Protein AF-A0A0A6UFP5-F1 (afdb_monomer)

Organism: Actinoplanes utahensis (NCBI:txid1869)

Mean predicted aligned error: 7.84 Å

Solvent-accessible surface area (backbone atoms only — not comparable to full-atom values): 6212 Å² total; per-residue (Å²): 136,85,83,80,78,76,82,78,80,78,74,80,77,62,88,78,63,69,84,74,87,85,47,73,68,57,75,71,41,96,63,68,95,66,59,72,47,76,49,78,44,53,46,87,81,45,89,90,56,81,45,51,75,49,76,43,64,70,67,59,89,70,50,86,77,91,86,87,90,84,81,54,60,90,96,50,49,66,78,84,50,41,83,82,50,132

Structure (mmCIF, N/CA/C/O backbone):
data_AF-A0A0A6UFP5-F1
#
_entry.id   AF-A0A0A6UFP5-F1
#
loop_
_atom_site.group_PDB
_atom_site.id
_atom_site.type_symbol
_atom_site.label_atom_id
_atom_site.label_alt_id
_atom_site.label_comp_id
_atom_site.label_asym_id
_atom_site.label_entity_id
_atom_site.label_seq_id
_atom_site.pdbx_PDB_ins_code
_atom_site.Cartn_x
_atom_site.Cartn_y
_atom_site.Cartn_z
_atom_site.occupancy
_atom_site.B_iso_or_equiv
_atom_site.auth_seq_id
_atom_site.auth_comp_id
_atom_site.auth_asym_id
_atom_site.auth_atom_id
_atom_site.pdbx_PDB_model_num
ATOM 1 N N . ALA A 1 1 ? -47.816 5.293 31.245 1.00 45.47 1 ALA A N 1
ATOM 2 C CA . ALA A 1 1 ? -47.681 4.237 30.222 1.00 45.47 1 ALA A CA 1
ATOM 3 C C . ALA A 1 1 ? -46.214 4.162 29.816 1.00 45.47 1 ALA A C 1
ATOM 5 O O . ALA A 1 1 ? -45.648 5.205 29.520 1.00 45.47 1 ALA A O 1
ATOM 6 N N . ALA A 1 2 ? -45.583 2.988 29.896 1.00 49.50 2 ALA A N 1
ATOM 7 C CA . ALA A 1 2 ? -44.179 2.806 29.526 1.00 49.50 2 ALA A CA 1
ATOM 8 C C . ALA A 1 2 ? -44.085 2.427 28.041 1.00 49.50 2 ALA A C 1
ATOM 10 O O . ALA A 1 2 ? -44.771 1.508 27.599 1.00 49.50 2 ALA A O 1
ATOM 11 N N . VAL A 1 3 ? -43.270 3.154 27.275 1.00 53.91 3 VAL A N 1
ATOM 12 C CA . VAL A 1 3 ? -43.007 2.869 25.859 1.00 53.91 3 VAL A CA 1
ATOM 13 C C . VAL A 1 3 ? -41.878 1.843 25.793 1.00 53.91 3 VAL A C 1
ATOM 15 O O . VAL A 1 3 ? -40.764 2.124 26.228 1.00 53.91 3 VAL A O 1
ATOM 18 N N . ALA A 1 4 ? -42.166 0.646 25.286 1.00 58.72 4 ALA A N 1
ATOM 19 C CA . ALA A 1 4 ? -41.148 -0.364 25.022 1.00 58.72 4 ALA A CA 1
ATOM 20 C C . ALA A 1 4 ? -40.408 -0.012 23.722 1.00 58.72 4 ALA A C 1
ATOM 22 O O . ALA A 1 4 ? -41.026 0.099 22.664 1.00 58.72 4 ALA A O 1
ATOM 23 N N . LEU A 1 5 ? -39.089 0.175 23.803 1.00 57.34 5 LEU A N 1
ATOM 24 C CA . LEU A 1 5 ? -38.226 0.302 22.629 1.00 57.34 5 LEU A CA 1
ATOM 25 C C . LEU A 1 5 ? -38.101 -1.075 21.967 1.00 57.34 5 LEU A C 1
ATOM 27 O O . LEU A 1 5 ? -37.674 -2.037 22.606 1.00 57.34 5 LEU A O 1
ATOM 31 N N . ALA A 1 6 ? -38.496 -1.176 20.698 1.00 59.91 6 ALA A N 1
ATOM 32 C CA . ALA A 1 6 ? -38.296 -2.386 19.911 1.00 59.91 6 ALA A CA 1
ATOM 33 C C . ALA A 1 6 ? -36.787 -2.657 19.739 1.00 59.91 6 ALA A C 1
ATOM 35 O O . ALA A 1 6 ? -36.024 -1.707 19.533 1.00 59.91 6 ALA A O 1
ATOM 36 N N . PRO A 1 7 ? -36.335 -3.922 19.810 1.00 57.47 7 PRO A N 1
ATOM 37 C CA . PRO A 1 7 ? -34.939 -4.254 19.570 1.00 57.47 7 PRO A CA 1
ATOM 38 C C . PRO A 1 7 ? -34.574 -3.888 18.128 1.00 57.47 7 PRO A C 1
ATOM 40 O O . PRO A 1 7 ? -35.222 -4.328 17.178 1.00 57.47 7 PRO A O 1
ATOM 43 N N . VAL A 1 8 ? -33.535 -3.068 17.966 1.00 58.72 8 VAL A N 1
ATOM 44 C CA . VAL A 1 8 ? -32.930 -2.812 16.656 1.00 58.72 8 VAL A CA 1
ATOM 45 C C . VAL A 1 8 ? -32.345 -4.138 16.180 1.00 58.72 8 VAL A C 1
ATOM 47 O O . VAL A 1 8 ? -31.509 -4.726 16.866 1.00 58.72 8 VAL A O 1
ATOM 50 N N . ALA A 1 9 ? -32.816 -4.640 15.039 1.00 53.34 9 ALA A N 1
ATOM 51 C CA . ALA A 1 9 ? -32.245 -5.828 14.422 1.00 53.34 9 ALA A CA 1
ATOM 52 C C . ALA A 1 9 ? -30.744 -5.590 14.199 1.00 53.34 9 ALA A C 1
ATOM 54 O O . ALA A 1 9 ? -30.362 -4.614 13.551 1.00 53.34 9 ALA A O 1
ATOM 55 N N . ALA A 1 10 ? -29.899 -6.455 14.761 1.00 58.47 10 ALA A N 1
ATOM 56 C CA . ALA A 1 10 ? -28.468 -6.408 14.513 1.00 58.47 10 ALA A CA 1
ATOM 57 C C . ALA A 1 10 ? -28.243 -6.594 13.008 1.00 58.47 10 ALA A C 1
ATOM 59 O O . ALA A 1 10 ? -28.573 -7.643 12.453 1.00 58.47 10 ALA A O 1
ATOM 60 N N . VAL A 1 11 ? -27.719 -5.562 12.344 1.00 58.22 11 VAL A N 1
ATOM 61 C CA . VAL A 1 11 ? -27.198 -5.696 10.983 1.00 58.22 11 VAL A CA 1
ATOM 62 C C . VAL A 1 11 ? -26.156 -6.806 11.043 1.00 58.22 11 VAL A C 1
ATOM 64 O O . VAL A 1 11 ? -25.263 -6.764 11.890 1.00 58.22 11 VAL A O 1
ATOM 67 N N . ALA A 1 12 ? -26.305 -7.833 10.207 1.00 55.41 12 ALA A N 1
ATOM 68 C CA . ALA A 1 12 ? -25.290 -8.868 10.100 1.00 55.41 12 ALA A CA 1
ATOM 69 C C . ALA A 1 12 ? -23.963 -8.179 9.761 1.00 55.41 12 ALA A C 1
ATOM 71 O O . ALA A 1 12 ? -23.867 -7.515 8.729 1.00 55.41 12 ALA A O 1
ATOM 72 N N . ALA A 1 13 ? -22.977 -8.288 10.653 1.00 72.94 13 ALA A N 1
ATOM 73 C CA . ALA A 1 13 ? -21.671 -7.681 10.446 1.00 72.94 13 ALA A CA 1
ATOM 74 C C . ALA A 1 13 ? -21.091 -8.205 9.128 1.00 72.94 13 ALA A C 1
ATOM 76 O O . ALA A 1 13 ? -21.025 -9.421 8.915 1.00 72.94 13 ALA A O 1
ATOM 77 N N . ASN A 1 14 ? -20.708 -7.304 8.224 1.00 86.44 14 ASN A N 1
ATOM 78 C CA . ASN A 1 14 ? -20.064 -7.710 6.986 1.00 86.44 14 ASN A CA 1
ATOM 79 C C . ASN A 1 14 ? -18.708 -8.345 7.348 1.00 86.44 14 ASN A C 1
ATOM 81 O O . ASN A 1 14 ? -17.871 -7.684 7.965 1.00 86.44 14 ASN A O 1
ATOM 85 N N . PRO A 1 15 ? -18.446 -9.607 6.958 1.00 90.19 15 PRO A N 1
ATOM 86 C CA . PRO A 1 15 ? -17.231 -10.324 7.354 1.00 90.19 15 PRO A CA 1
ATOM 87 C C . PRO A 1 15 ? -15.937 -9.692 6.814 1.00 90.19 15 PRO A C 1
ATOM 89 O O . PRO A 1 15 ? -14.838 -10.084 7.220 1.00 90.19 15 PRO A O 1
ATOM 92 N N . TYR A 1 16 ? -16.041 -8.720 5.905 1.00 93.31 16 TYR A N 1
ATOM 93 C CA . TYR A 1 16 ? -14.920 -7.984 5.321 1.00 93.31 16 TYR A CA 1
ATOM 94 C C . TYR A 1 16 ? -14.751 -6.567 5.883 1.00 93.31 16 TYR A C 1
ATOM 96 O O . TYR A 1 16 ? -13.837 -5.863 5.457 1.00 93.31 16 TYR A O 1
ATOM 104 N N . GLU A 1 17 ? -15.580 -6.139 6.839 1.00 93.19 17 GLU A N 1
ATOM 105 C CA . GLU A 1 17 ? -15.361 -4.879 7.554 1.00 93.19 17 GLU A CA 1
ATOM 106 C C . GLU A 1 17 ? -14.071 -4.939 8.375 1.00 93.19 17 GLU A C 1
ATOM 108 O O . GLU A 1 17 ? -13.782 -5.922 9.062 1.00 93.19 17 GLU A O 1
ATOM 113 N N . ARG A 1 18 ? -13.265 -3.881 8.284 1.00 94.25 18 ARG A N 1
ATOM 114 C CA . ARG A 1 18 ? -11.991 -3.759 8.995 1.00 94.25 18 ARG A CA 1
ATOM 115 C C . ARG A 1 18 ? -11.903 -2.374 9.618 1.00 94.25 18 ARG A C 1
ATOM 117 O O . ARG A 1 18 ? -12.087 -1.376 8.929 1.00 94.25 18 ARG A O 1
ATOM 124 N N . GLY A 1 19 ? -11.530 -2.330 10.893 1.00 92.94 19 GLY A N 1
ATOM 125 C CA . GLY A 1 19 ? -11.286 -1.087 11.617 1.00 92.94 19 GLY A CA 1
ATOM 126 C C . GLY A 1 19 ? -12.562 -0.384 12.103 1.00 92.94 19 GLY A C 1
ATOM 127 O O . GLY A 1 19 ? -13.657 -0.935 11.999 1.00 92.94 19 GLY A O 1
ATOM 128 N N . PRO A 1 20 ? -12.417 0.811 12.699 1.00 94.00 20 PRO A N 1
ATOM 129 C CA . PRO A 1 20 ? -13.538 1.590 13.226 1.00 94.00 20 PRO A CA 1
ATOM 130 C C . PRO A 1 20 ? -14.460 2.142 12.130 1.00 94.00 20 PRO A C 1
ATOM 132 O O . PRO A 1 20 ? -14.083 2.216 10.961 1.00 94.00 20 PRO A O 1
ATOM 135 N N . ALA A 1 21 ? -15.644 2.617 12.529 1.00 95.81 21 ALA A N 1
ATOM 136 C CA . ALA A 1 21 ? -16.535 3.349 11.632 1.00 95.81 21 ALA A CA 1
ATOM 137 C C . ALA A 1 21 ? -15.825 4.593 11.048 1.00 95.81 21 ALA A C 1
ATOM 139 O O . ALA A 1 21 ? -15.194 5.343 11.803 1.00 95.81 21 ALA A O 1
ATOM 140 N N . PRO A 1 22 ? -15.911 4.830 9.726 1.00 96.44 22 PRO A N 1
ATOM 141 C CA . PRO A 1 22 ? -15.185 5.915 9.082 1.00 96.44 22 PRO A CA 1
ATOM 142 C C . PRO A 1 22 ? -15.761 7.290 9.437 1.00 96.44 22 PRO A C 1
ATOM 144 O O . PRO A 1 22 ? -16.962 7.467 9.632 1.00 96.44 22 PRO A O 1
ATOM 147 N N . THR A 1 23 ? -14.882 8.288 9.446 1.00 97.44 23 THR A N 1
ATOM 148 C CA . THR A 1 23 ? -15.196 9.721 9.511 1.00 97.44 23 THR A CA 1
ATOM 149 C C . THR A 1 23 ? -14.407 10.453 8.425 1.00 97.44 23 THR A C 1
ATOM 151 O O . THR A 1 23 ? -13.412 9.924 7.930 1.00 97.44 23 THR A O 1
ATOM 154 N N . ASN A 1 24 ? -14.782 11.688 8.081 1.00 98.38 24 ASN A N 1
ATOM 155 C CA . ASN A 1 24 ? -13.993 12.508 7.150 1.00 98.38 24 ASN A CA 1
ATOM 156 C C . ASN A 1 24 ? -12.532 12.636 7.608 1.00 98.38 24 ASN A C 1
ATOM 158 O O . ASN A 1 24 ? -11.609 12.385 6.841 1.00 98.38 24 ASN A O 1
ATOM 162 N N . ALA A 1 25 ? -12.320 12.905 8.899 1.00 97.75 25 ALA A N 1
ATOM 163 C CA . ALA A 1 25 ? -10.980 13.008 9.465 1.00 97.75 25 ALA A CA 1
ATOM 164 C C . ALA A 1 25 ? -10.186 11.694 9.352 1.00 97.75 25 ALA A C 1
ATOM 166 O O . ALA A 1 25 ? -8.984 11.736 9.109 1.00 97.75 25 ALA A O 1
ATOM 167 N N . SER A 1 26 ? -10.828 10.526 9.499 1.00 95.56 26 SER A N 1
ATOM 168 C CA . SER A 1 26 ? -10.112 9.245 9.411 1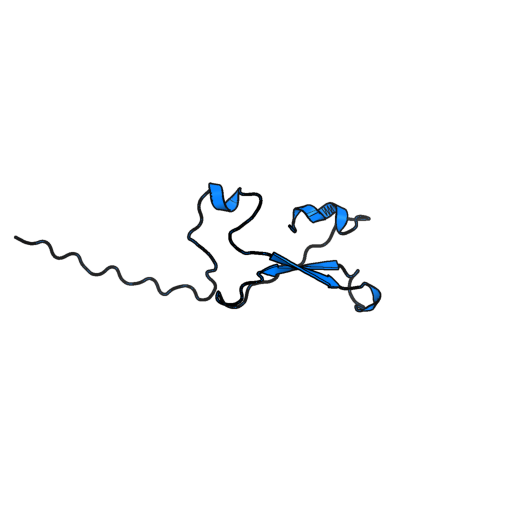.00 95.56 26 SER A CA 1
ATOM 169 C C . SER 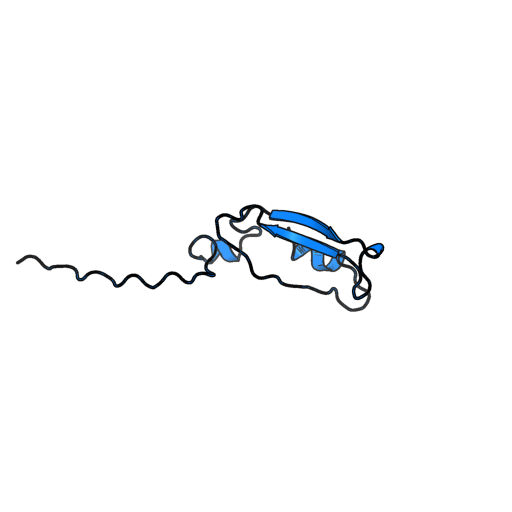A 1 26 ? -9.691 8.887 7.987 1.00 95.56 26 SER A C 1
ATOM 171 O O . SER A 1 26 ? -8.696 8.188 7.827 1.00 95.56 26 SER A O 1
ATOM 173 N N . ILE A 1 27 ? -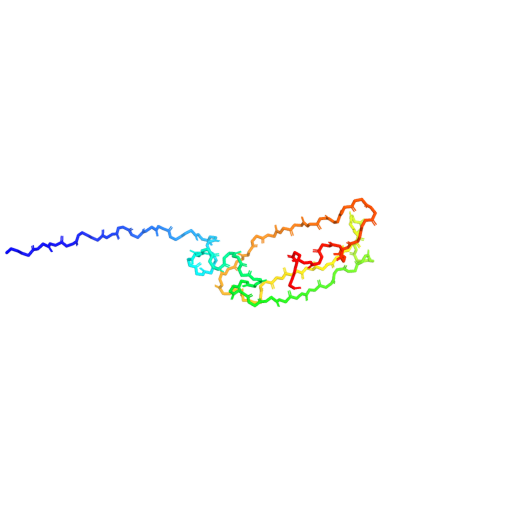10.442 9.319 6.966 1.00 95.81 27 ILE A N 1
ATOM 174 C CA . ILE A 1 27 ? -10.112 9.039 5.557 1.00 95.81 27 ILE A CA 1
ATOM 175 C C . ILE A 1 27 ? -9.139 10.065 4.959 1.00 95.81 27 ILE A C 1
ATOM 177 O O . ILE A 1 27 ? -8.424 9.739 4.018 1.00 95.81 27 ILE A O 1
ATOM 181 N N . GLU A 1 28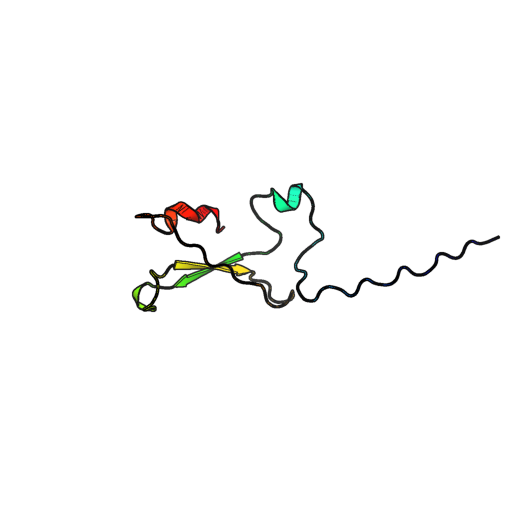 ? -9.098 11.285 5.502 1.00 96.31 28 GLU A N 1
ATOM 182 C CA . GLU A 1 28 ? -8.163 12.346 5.093 1.00 96.31 28 GLU A CA 1
ATOM 183 C C . GLU A 1 28 ? -6.825 12.285 5.852 1.00 96.31 28 GLU A C 1
ATOM 185 O O . GLU A 1 28 ? -5.853 12.936 5.464 1.00 96.31 28 GLU A O 1
ATOM 190 N N . ALA A 1 29 ? -6.753 11.511 6.939 1.00 94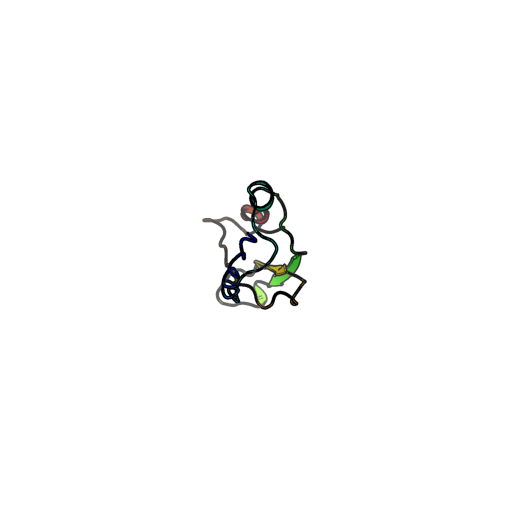.81 29 ALA A N 1
ATOM 191 C CA . ALA A 1 29 ? -5.528 11.327 7.703 1.00 94.81 29 ALA A CA 1
ATOM 192 C C . ALA A 1 29 ? -4.422 10.684 6.851 1.00 94.81 29 ALA A C 1
ATOM 194 O O . ALA A 1 29 ? -4.648 9.717 6.128 1.00 94.81 29 ALA A O 1
ATOM 195 N N . ALA A 1 30 ? -3.182 11.152 7.025 1.00 92.56 30 ALA A N 1
ATOM 196 C CA . ALA A 1 30 ? -2.015 10.585 6.342 1.00 92.56 30 ALA A CA 1
ATOM 197 C C . ALA A 1 30 ? -1.751 9.105 6.698 1.00 92.56 30 ALA A C 1
ATOM 199 O O . ALA A 1 30 ? -1.050 8.411 5.967 1.00 92.56 30 ALA A O 1
ATOM 200 N N . ARG A 1 31 ? -2.277 8.619 7.834 1.00 92.81 31 ARG A N 1
ATOM 201 C CA . ARG A 1 31 ? -2.190 7.219 8.275 1.00 92.81 31 ARG A CA 1
ATOM 202 C C . ARG A 1 31 ? -3.521 6.748 8.851 1.00 92.81 31 ARG A C 1
ATOM 204 O O . ARG A 1 31 ? -4.162 7.478 9.603 1.00 92.81 31 ARG A O 1
ATOM 211 N N . GLY A 1 32 ? -3.888 5.509 8.527 1.00 94.19 32 GLY A N 1
ATOM 212 C CA . GLY A 1 32 ? -5.066 4.832 9.070 1.00 94.19 32 GLY A CA 1
ATOM 213 C C . GLY A 1 32 ? -4.834 4.195 10.447 1.00 94.19 32 GLY A C 1
ATOM 214 O O . GLY A 1 32 ? -3.797 4.380 11.079 1.00 94.19 32 GLY A O 1
ATOM 215 N N . SER A 1 33 ? -5.810 3.405 10.904 1.00 94.75 33 SER A N 1
ATOM 216 C CA . SER A 1 33 ? -5.823 2.772 12.235 1.00 94.75 33 SER A CA 1
ATOM 217 C C . SER A 1 33 ? -4.933 1.533 12.379 1.00 94.75 33 SER A C 1
ATOM 219 O O . SER A 1 33 ? -4.669 1.102 13.499 1.00 94.75 33 SER A O 1
ATOM 221 N N . PHE A 1 34 ? -4.492 0.936 11.273 1.00 95.12 34 PHE A N 1
ATOM 222 C CA . PHE A 1 34 ? -3.675 -0.275 11.292 1.00 95.12 34 PHE A CA 1
ATOM 223 C C . PHE A 1 34 ? -2.185 0.064 11.280 1.00 95.12 34 PHE A C 1
ATOM 225 O O . PHE A 1 34 ? -1.724 0.854 10.456 1.00 95.12 34 PHE A O 1
ATOM 232 N N . ALA A 1 35 ? -1.415 -0.585 12.155 1.00 95.12 35 ALA A N 1
ATOM 233 C CA . ALA A 1 35 ? 0.038 -0.586 12.052 1.00 95.12 35 ALA A CA 1
ATOM 234 C C . ALA A 1 35 ? 0.471 -1.376 10.804 1.00 95.12 35 ALA A C 1
ATOM 236 O O . ALA A 1 35 ? -0.049 -2.461 10.540 1.00 95.12 35 ALA A O 1
ATOM 237 N N . ILE A 1 36 ? 1.410 -0.819 10.037 1.00 95.88 36 ILE A N 1
ATOM 238 C CA . ILE A 1 36 ? 1.859 -1.360 8.749 1.00 95.88 36 ILE A CA 1
ATOM 239 C C . ILE A 1 36 ? 3.294 -1.876 8.865 1.00 95.88 36 ILE A C 1
ATOM 241 O O . ILE A 1 36 ? 4.165 -1.188 9.398 1.00 95.88 36 ILE A O 1
ATOM 245 N N . ALA A 1 37 ? 3.543 -3.058 8.309 1.00 96.06 37 ALA A N 1
ATOM 246 C CA . ALA A 1 37 ? 4.877 -3.562 8.003 1.00 96.06 37 ALA A CA 1
ATOM 247 C C . ALA A 1 37 ? 5.105 -3.581 6.486 1.00 96.06 37 ALA A C 1
ATOM 249 O O . ALA A 1 37 ? 4.170 -3.447 5.693 1.00 96.06 37 ALA A O 1
ATOM 250 N N . SER A 1 38 ? 6.366 -3.739 6.080 1.00 96.12 38 SER A N 1
ATOM 251 C CA . SER A 1 38 ? 6.733 -3.847 4.670 1.00 96.12 38 SER A CA 1
ATOM 252 C C . SER A 1 38 ? 7.662 -5.023 4.407 1.00 96.12 38 SER A C 1
ATOM 254 O O . SER A 1 38 ? 8.392 -5.468 5.293 1.00 96.12 38 SER A O 1
ATOM 256 N N . THR A 1 39 ? 7.621 -5.538 3.182 1.00 97.06 39 THR A N 1
ATOM 257 C CA . THR A 1 39 ? 8.608 -6.494 2.677 1.00 97.06 39 THR A CA 1
ATOM 258 C C . THR A 1 39 ? 8.946 -6.190 1.223 1.00 97.06 39 THR A C 1
ATOM 260 O O . THR A 1 39 ? 8.088 -5.753 0.452 1.00 97.06 39 THR A O 1
ATOM 263 N N . THR A 1 40 ? 10.200 -6.419 0.846 1.00 96.31 40 THR A N 1
ATOM 264 C CA . THR A 1 40 ? 10.694 -6.173 -0.510 1.00 96.31 40 THR A CA 1
ATOM 265 C C . THR A 1 40 ? 10.659 -7.458 -1.322 1.00 96.31 40 THR A C 1
ATOM 267 O O . THR A 1 40 ? 11.233 -8.474 -0.932 1.00 96.31 40 THR A O 1
ATOM 270 N N . VAL A 1 41 ? 10.051 -7.390 -2.501 1.00 97.19 41 VAL A N 1
ATOM 271 C CA . VAL A 1 41 ? 10.117 -8.428 -3.528 1.00 97.19 41 VAL A CA 1
ATOM 272 C C . VAL A 1 41 ? 11.207 -8.050 -4.523 1.00 97.19 41 VAL A C 1
ATOM 274 O O . VAL A 1 41 ? 11.077 -7.081 -5.274 1.00 97.19 41 VAL A O 1
ATOM 277 N N . SER A 1 42 ? 12.294 -8.818 -4.533 1.00 96.50 42 SER A N 1
ATOM 278 C CA . SER A 1 42 ? 13.413 -8.574 -5.443 1.00 96.50 42 SER A CA 1
ATOM 279 C C . SER A 1 42 ? 13.010 -8.813 -6.899 1.00 96.50 42 SER A C 1
ATOM 281 O O . SER A 1 42 ? 12.332 -9.788 -7.218 1.00 96.50 42 SER A O 1
ATOM 283 N N . ARG A 1 43 ? 13.521 -7.992 -7.825 1.00 95.00 43 ARG A N 1
ATOM 284 C CA . ARG A 1 43 ? 13.386 -8.232 -9.274 1.00 95.00 43 ARG A CA 1
ATOM 285 C C . ARG A 1 43 ? 13.884 -9.621 -9.684 1.00 95.00 43 ARG A C 1
ATOM 287 O O . ARG A 1 43 ? 13.358 -10.188 -10.639 1.00 95.00 43 ARG A O 1
ATOM 294 N N . SER A 1 44 ? 14.894 -10.149 -8.990 1.00 97.12 44 SER A N 1
ATOM 295 C CA . SER A 1 44 ? 15.479 -11.463 -9.272 1.00 97.12 44 SER A CA 1
ATOM 296 C C . SER A 1 44 ? 14.606 -12.636 -8.825 1.00 97.12 44 SER A C 1
ATOM 298 O O . SER A 1 44 ? 14.802 -13.740 -9.322 1.00 97.12 44 SER A O 1
ATOM 300 N N . SER A 1 45 ? 13.646 -12.424 -7.917 1.00 96.69 45 SER A N 1
ATOM 301 C CA . SER A 1 45 ? 12.759 -13.484 -7.422 1.00 96.69 45 SER A CA 1
ATOM 302 C C . SER A 1 45 ? 11.466 -13.624 -8.228 1.00 96.69 45 SER A C 1
ATOM 304 O O . SER A 1 45 ? 10.628 -14.453 -7.888 1.00 96.69 45 SER A O 1
ATOM 306 N N . VAL A 1 46 ? 11.268 -12.806 -9.268 1.00 96.56 46 VAL A N 1
ATOM 307 C CA . VAL A 1 46 ? 10.029 -12.763 -10.056 1.00 96.56 46 VAL A CA 1
ATOM 308 C C . VAL A 1 46 ? 10.319 -12.670 -11.552 1.00 96.56 46 VAL A C 1
ATOM 310 O O . VAL A 1 46 ? 11.300 -12.064 -11.980 1.00 96.56 46 VAL A O 1
ATOM 313 N N . SER A 1 47 ? 9.456 -13.270 -12.369 1.00 95.31 47 SER A N 1
ATOM 314 C CA . SER A 1 47 ? 9.620 -13.317 -13.829 1.00 95.31 47 SER A CA 1
ATOM 315 C C . SER A 1 47 ? 8.695 -12.358 -14.577 1.00 95.31 47 SER A C 1
ATOM 317 O O . SER A 1 47 ? 9.059 -11.879 -15.648 1.00 95.31 47 SER A O 1
ATOM 319 N N . THR A 1 48 ? 7.524 -12.050 -14.017 1.00 94.75 48 THR A N 1
ATOM 320 C CA . THR A 1 48 ? 6.426 -11.376 -14.729 1.00 94.75 48 THR A CA 1
ATOM 321 C C . THR A 1 48 ? 6.263 -9.893 -14.397 1.00 94.75 48 THR A C 1
ATOM 323 O O . THR A 1 48 ? 5.506 -9.207 -15.076 1.00 94.75 48 THR A O 1
ATOM 326 N N . PHE A 1 49 ? 6.972 -9.374 -13.389 1.00 95.12 49 PHE A N 1
ATOM 327 C CA . PHE A 1 49 ? 6.954 -7.953 -13.025 1.00 95.12 49 PHE A CA 1
ATOM 328 C C . PHE A 1 49 ? 8.311 -7.474 -12.492 1.00 95.12 49 PHE A C 1
ATOM 330 O O . PHE A 1 49 ? 9.250 -8.251 -12.325 1.00 95.12 49 PHE A O 1
ATOM 337 N N . GLY A 1 50 ? 8.427 -6.167 -12.249 1.00 95.31 50 GLY A N 1
ATOM 338 C CA . GLY A 1 50 ? 9.681 -5.489 -11.908 1.00 95.31 50 GLY A CA 1
ATOM 339 C C . GLY A 1 50 ? 10.222 -5.712 -10.487 1.00 95.31 50 GLY A C 1
ATOM 340 O O . GLY A 1 50 ? 11.227 -5.098 -10.141 1.00 95.31 50 GLY A O 1
ATOM 341 N N . GLY A 1 51 ? 9.589 -6.556 -9.667 1.00 96.50 51 GLY A N 1
ATOM 342 C CA . GLY A 1 51 ? 9.738 -6.507 -8.207 1.00 96.50 51 GLY A CA 1
ATOM 343 C C . GLY A 1 51 ? 8.931 -5.353 -7.596 1.00 96.50 51 GLY A C 1
ATOM 344 O O . GLY A 1 51 ? 8.129 -4.723 -8.289 1.00 96.50 51 GLY A O 1
ATOM 345 N N . GLY A 1 52 ? 9.115 -5.084 -6.304 1.00 95.56 52 GLY A N 1
ATOM 346 C CA . GLY A 1 52 ? 8.441 -3.975 -5.618 1.00 95.56 52 GLY A CA 1
ATOM 347 C C . GLY A 1 52 ? 8.422 -4.113 -4.099 1.00 95.56 52 GLY A C 1
ATOM 348 O O . GLY A 1 52 ? 9.055 -5.009 -3.541 1.00 95.56 52 GLY A O 1
ATOM 349 N N . THR A 1 53 ? 7.673 -3.238 -3.436 1.00 96.88 53 THR A N 1
ATOM 350 C CA . THR A 1 53 ? 7.451 -3.274 -1.985 1.00 96.88 53 THR A CA 1
ATOM 351 C C . THR A 1 53 ? 6.000 -3.635 -1.677 1.00 96.88 53 THR A C 1
ATOM 353 O O . THR A 1 53 ? 5.077 -3.048 -2.237 1.00 96.88 53 THR A O 1
ATOM 356 N N . ILE A 1 54 ? 5.794 -4.593 -0.775 1.00 96.56 54 ILE A N 1
ATOM 357 C CA . ILE A 1 54 ? 4.475 -4.956 -0.248 1.00 96.56 54 ILE A CA 1
ATOM 358 C C . ILE A 1 54 ? 4.316 -4.290 1.114 1.00 96.56 54 ILE A C 1
ATOM 360 O O . ILE A 1 54 ? 5.158 -4.491 1.988 1.00 96.56 54 ILE A O 1
ATOM 364 N N . TYR A 1 55 ? 3.220 -3.561 1.304 1.00 96.81 55 TYR A N 1
ATOM 365 C CA . TYR A 1 55 ? 2.809 -2.992 2.585 1.00 96.81 55 TYR A CA 1
ATOM 366 C C . TYR A 1 55 ? 1.573 -3.727 3.095 1.00 96.81 55 TYR A C 1
ATOM 368 O O . TYR A 1 55 ? 0.637 -3.955 2.329 1.00 96.81 55 TYR A O 1
ATOM 376 N N . TYR A 1 56 ? 1.575 -4.127 4.365 1.00 96.69 56 TYR A N 1
ATOM 377 C CA . TYR A 1 56 ? 0.506 -4.951 4.929 1.00 96.69 56 TYR A CA 1
ATOM 378 C C . TYR A 1 56 ? 0.263 -4.643 6.415 1.00 96.69 56 TYR A C 1
ATOM 380 O O . TYR A 1 56 ? 1.216 -4.321 7.131 1.00 96.69 56 TYR A O 1
ATOM 388 N N . PRO A 1 57 ? -0.991 -4.747 6.901 1.00 96.31 57 PRO A N 1
ATOM 389 C CA . PRO A 1 57 ? -1.292 -4.658 8.326 1.00 96.31 57 PRO A CA 1
ATOM 390 C C . PRO A 1 57 ? -0.556 -5.735 9.125 1.00 96.31 57 PRO A C 1
ATOM 392 O O . PRO A 1 57 ? -0.543 -6.902 8.736 1.00 96.31 57 PRO A O 1
ATOM 395 N N . THR A 1 58 ? 0.031 -5.360 10.260 1.00 96.00 58 THR A N 1
ATOM 396 C CA . THR A 1 58 ? 0.660 -6.328 11.177 1.00 96.00 58 THR A CA 1
ATOM 397 C C . THR A 1 58 ? -0.364 -7.085 12.015 1.00 96.00 58 THR A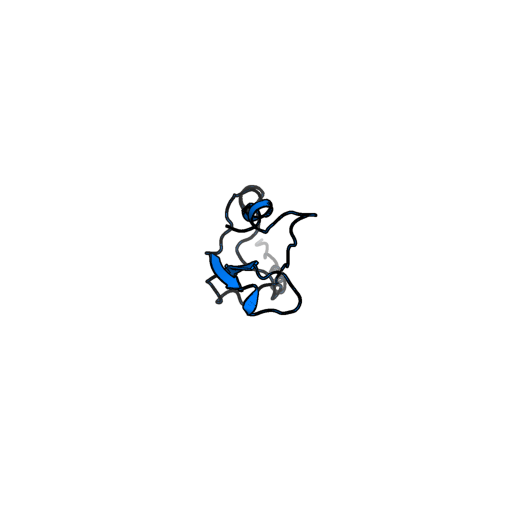 C 1
ATOM 399 O O . THR A 1 58 ? -0.088 -8.185 12.487 1.00 96.00 58 THR A O 1
ATOM 402 N N . ASP A 1 59 ? -1.534 -6.484 12.229 1.00 91.62 59 ASP A N 1
ATOM 403 C CA . ASP A 1 59 ? -2.626 -7.096 12.972 1.00 91.62 59 ASP A CA 1
ATOM 404 C C . ASP A 1 59 ? -3.459 -8.003 12.057 1.00 91.62 59 ASP A C 1
ATOM 406 O O . ASP A 1 59 ? -4.051 -7.554 11.077 1.00 91.62 59 ASP A O 1
ATOM 410 N N . THR A 1 60 ? -3.507 -9.288 12.403 1.00 92.44 60 THR A N 1
ATOM 411 C CA . THR A 1 60 ? -4.283 -10.320 11.699 1.00 92.44 60 THR A CA 1
ATOM 412 C C . THR A 1 60 ? -5.561 -10.707 12.444 1.00 92.44 60 THR A C 1
ATOM 414 O O . THR A 1 60 ? -6.360 -11.487 11.923 1.00 92.44 60 THR A O 1
ATOM 417 N N . SER A 1 61 ? -5.802 -10.145 13.636 1.00 92.00 61 SER A N 1
ATOM 418 C CA . SER A 1 61 ? -6.995 -10.431 14.446 1.00 92.00 61 SER A CA 1
ATOM 419 C C . SER A 1 61 ? -8.288 -9.929 13.797 1.00 92.00 61 SER A C 1
ATOM 421 O O . SER A 1 61 ? -9.352 -10.504 14.010 1.00 92.00 61 SER A O 1
ATOM 423 N N . ALA A 1 62 ? -8.186 -8.917 12.932 1.00 88.12 62 ALA A N 1
ATOM 424 C CA . ALA A 1 62 ? -9.292 -8.410 12.127 1.00 88.12 62 ALA A CA 1
ATOM 425 C C . ALA A 1 62 ? -9.648 -9.318 10.928 1.00 88.12 62 ALA A C 1
ATOM 427 O O . ALA A 1 62 ? -10.585 -9.010 10.197 1.00 88.12 62 ALA A O 1
ATOM 428 N N . GLY A 1 63 ? -8.927 -10.424 10.708 1.00 92.06 63 GLY A N 1
ATOM 429 C CA . GLY A 1 63 ? -9.091 -11.320 9.561 1.00 92.06 63 GLY A CA 1
ATOM 430 C C . GLY A 1 63 ? -8.195 -10.951 8.374 1.00 92.06 63 GLY A C 1
ATOM 431 O O . GLY A 1 63 ? -7.261 -10.161 8.487 1.00 92.06 63 GLY A O 1
ATOM 432 N N . THR A 1 64 ? -8.461 -11.539 7.204 1.00 95.56 64 THR A N 1
ATOM 433 C CA . THR A 1 64 ? -7.691 -11.262 5.978 1.00 95.56 64 THR A CA 1
ATOM 434 C C . THR A 1 64 ? -8.090 -9.930 5.346 1.00 95.56 64 THR A C 1
ATOM 436 O O . THR A 1 64 ? -9.228 -9.482 5.497 1.00 95.56 64 THR A O 1
ATOM 439 N N . PHE A 1 65 ? -7.181 -9.323 4.585 1.00 96.62 65 PHE A N 1
ATOM 440 C CA . PHE A 1 65 ? -7.401 -8.059 3.878 1.00 96.62 65 PHE A CA 1
ATOM 441 C C . PHE A 1 65 ? -7.390 -8.273 2.361 1.00 96.62 65 PHE A C 1
ATOM 443 O O . PHE A 1 65 ? -6.735 -9.189 1.862 1.00 96.62 65 PHE A O 1
ATOM 450 N N . GLY A 1 66 ? -8.105 -7.419 1.626 1.00 96.44 66 GLY A N 1
ATOM 451 C CA . GLY A 1 66 ? -7.952 -7.327 0.174 1.00 96.44 66 GLY A CA 1
ATOM 452 C C . GLY A 1 66 ? -6.581 -6.755 -0.200 1.00 96.44 66 GLY A C 1
ATOM 453 O O . GLY A 1 66 ? -5.996 -5.992 0.566 1.00 96.44 66 GLY A O 1
ATOM 454 N N . ALA A 1 67 ? -6.077 -7.113 -1.380 1.00 96.62 67 ALA A N 1
ATOM 455 C CA . ALA A 1 67 ? -4.801 -6.624 -1.898 1.00 96.62 67 ALA A CA 1
ATOM 456 C C . ALA A 1 67 ? -5.011 -5.741 -3.134 1.00 96.62 67 ALA A C 1
ATOM 458 O O . ALA A 1 67 ? -5.896 -6.000 -3.950 1.00 96.62 67 ALA A O 1
ATOM 459 N N . VAL A 1 68 ? -4.164 -4.721 -3.286 1.00 96.50 68 VAL A N 1
ATOM 460 C CA . VAL A 1 68 ? -4.147 -3.813 -4.440 1.00 96.50 68 VAL A CA 1
ATOM 461 C C . VAL A 1 68 ? -2.731 -3.780 -5.010 1.00 96.50 68 VAL A C 1
ATOM 463 O O . VAL A 1 68 ? -1.770 -3.608 -4.265 1.00 96.50 68 VAL A O 1
ATOM 466 N N . ALA A 1 69 ? -2.602 -3.943 -6.328 1.00 95.88 69 ALA A N 1
ATOM 467 C CA . ALA A 1 69 ? -1.336 -3.812 -7.045 1.00 95.88 69 ALA A CA 1
ATOM 468 C C . ALA A 1 69 ? -1.309 -2.485 -7.813 1.00 95.88 69 ALA A C 1
ATOM 470 O O . ALA A 1 69 ? -2.252 -2.167 -8.536 1.00 95.88 69 ALA A O 1
ATOM 471 N N . ILE A 1 70 ? -0.228 -1.718 -7.662 1.00 95.62 70 ILE A N 1
ATOM 472 C CA . ILE A 1 70 ? -0.091 -0.376 -8.237 1.00 95.62 70 ILE A CA 1
ATOM 473 C C . ILE A 1 70 ? 1.170 -0.339 -9.101 1.00 95.62 70 ILE A C 1
ATOM 475 O O . ILE A 1 70 ? 2.254 -0.686 -8.636 1.00 95.62 70 ILE A O 1
ATOM 479 N N . SER A 1 71 ? 1.029 0.085 -10.359 1.00 95.62 71 SER A N 1
ATOM 480 C CA . SER A 1 71 ? 2.155 0.271 -11.279 1.00 95.62 71 SER A CA 1
ATOM 481 C C . SER A 1 71 ? 2.539 1.748 -11.371 1.00 95.62 7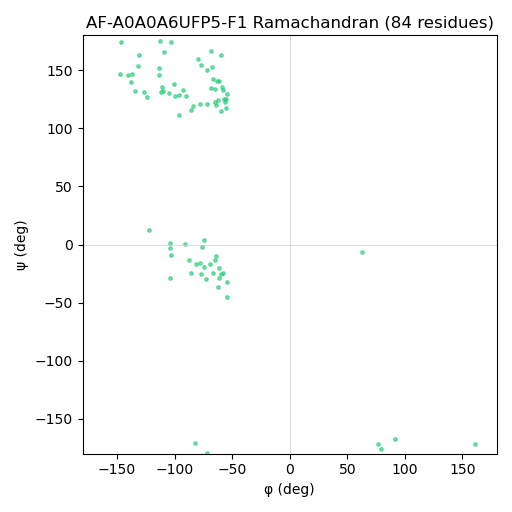1 SER A C 1
ATOM 483 O O . SER A 1 71 ? 1.650 2.591 -11.513 1.00 95.62 71 SER A O 1
ATOM 485 N N . PRO A 1 72 ? 3.840 2.081 -11.379 1.00 96.25 72 PRO A N 1
ATOM 486 C CA . PRO A 1 72 ? 4.308 3.392 -11.811 1.00 96.25 72 PRO A CA 1
ATOM 487 C C . PRO A 1 72 ? 3.913 3.687 -13.266 1.00 96.25 72 PRO A C 1
ATOM 489 O O . PRO A 1 72 ? 3.587 2.779 -14.037 1.00 96.25 72 PRO A O 1
ATOM 492 N N . GLY A 1 73 ? 3.973 4.967 -13.639 1.00 96.62 73 GLY A N 1
ATOM 493 C CA . GLY A 1 73 ? 3.747 5.423 -15.011 1.00 96.62 73 GLY A CA 1
ATOM 494 C C . GLY A 1 73 ? 4.882 5.066 -15.981 1.00 96.62 73 GLY A C 1
ATOM 495 O O . GLY A 1 73 ? 5.893 4.471 -15.609 1.00 96.62 73 GLY A O 1
ATOM 496 N N . PHE A 1 74 ? 4.730 5.469 -17.245 1.00 96.12 74 PHE A N 1
ATOM 497 C CA . PHE A 1 74 ? 5.739 5.256 -18.287 1.00 96.12 74 PHE A CA 1
ATOM 498 C C . PHE A 1 74 ? 7.105 5.812 -17.858 1.00 96.12 74 PHE A C 1
ATOM 500 O O . PHE A 1 74 ? 7.194 6.954 -17.416 1.00 96.12 74 PHE A O 1
ATOM 507 N N . THR A 1 75 ? 8.163 5.002 -17.974 1.00 95.50 75 THR A N 1
ATOM 508 C CA . THR A 1 75 ? 9.551 5.285 -17.530 1.00 95.50 75 THR A CA 1
ATOM 509 C C . THR A 1 75 ? 9.765 5.495 -16.025 1.00 95.50 75 THR A C 1
ATOM 511 O O . THR A 1 75 ? 10.912 5.578 -15.589 1.00 95.50 75 THR A O 1
ATOM 514 N N . ALA A 1 76 ? 8.705 5.550 -15.216 1.00 95.88 76 ALA A N 1
ATOM 515 C CA . ALA A 1 76 ? 8.807 5.764 -13.778 1.00 95.88 76 ALA A CA 1
ATOM 516 C C . ALA A 1 76 ? 9.175 4.473 -13.025 1.00 95.88 76 ALA A C 1
ATOM 518 O O . ALA A 1 76 ? 8.963 3.358 -13.501 1.00 95.88 76 ALA A O 1
ATOM 519 N N . SER A 1 77 ? 9.691 4.635 -11.805 1.00 93.88 77 SER A N 1
ATOM 520 C CA . SER A 1 77 ? 9.919 3.535 -10.859 1.00 93.88 77 SER A CA 1
ATOM 521 C C . SER A 1 77 ? 8.989 3.659 -9.648 1.00 93.88 77 SER A C 1
ATOM 523 O O . SER A 1 77 ? 8.269 4.649 -9.516 1.00 93.88 77 SER A O 1
ATOM 525 N N . GLN A 1 78 ? 9.008 2.677 -8.736 1.00 93.69 78 GLN A N 1
ATOM 526 C CA . GLN A 1 78 ? 8.137 2.700 -7.552 1.00 93.69 78 GLN A CA 1
ATOM 527 C C . GLN A 1 78 ? 8.324 3.941 -6.665 1.00 93.69 78 GLN A C 1
ATOM 529 O O . GLN A 1 78 ? 7.385 4.340 -5.985 1.00 93.69 78 GLN A O 1
ATOM 534 N N . SER A 1 79 ? 9.492 4.595 -6.696 1.00 94.00 79 SER A N 1
ATOM 535 C CA . SER A 1 79 ? 9.726 5.813 -5.909 1.00 94.00 79 SER A CA 1
ATOM 536 C C . SER A 1 79 ? 8.775 6.954 -6.285 1.00 94.00 79 SER A C 1
ATOM 538 O O . SER A 1 79 ? 8.406 7.745 -5.423 1.00 94.00 79 SER A O 1
ATOM 540 N N . SER A 1 80 ? 8.309 7.008 -7.538 1.00 94.38 80 SER A N 1
ATOM 541 C CA . SER A 1 80 ? 7.364 8.025 -8.019 1.00 94.38 80 SER A CA 1
ATOM 542 C C . SER A 1 80 ? 5.956 7.880 -7.433 1.00 94.38 80 SER A C 1
ATOM 544 O O . SER A 1 80 ? 5.167 8.818 -7.499 1.00 94.38 80 SER A O 1
ATOM 546 N N . ILE A 1 81 ? 5.634 6.715 -6.868 1.00 93.12 81 ILE A N 1
ATOM 547 C CA . ILE A 1 81 ? 4.332 6.398 -6.267 1.00 93.12 81 ILE A CA 1
ATOM 548 C C . ILE A 1 81 ? 4.458 5.978 -4.799 1.00 93.12 81 ILE A C 1
ATOM 550 O O . ILE A 1 81 ? 3.505 5.462 -4.225 1.00 93.12 81 ILE A O 1
ATOM 554 N N . ALA A 1 82 ? 5.625 6.192 -4.180 1.00 88.56 82 ALA A N 1
ATOM 555 C CA . ALA A 1 82 ? 5.897 5.723 -2.823 1.00 88.56 82 ALA A CA 1
ATOM 556 C C . ALA A 1 82 ? 4.927 6.306 -1.782 1.00 88.56 82 ALA A C 1
ATOM 558 O O . ALA A 1 82 ? 4.658 5.644 -0.793 1.00 88.56 82 ALA A O 1
ATOM 559 N N . TRP A 1 83 ? 4.342 7.480 -2.051 1.00 85.12 83 TRP A N 1
ATOM 560 C CA . TRP A 1 83 ? 3.333 8.130 -1.205 1.00 85.12 83 TRP A CA 1
ATOM 561 C C . TRP A 1 83 ? 2.004 7.359 -1.082 1.00 85.12 83 TRP A C 1
ATOM 563 O O . TRP A 1 83 ? 1.189 7.697 -0.231 1.00 85.12 83 TRP A O 1
ATOM 573 N N . LEU A 1 84 ? 1.763 6.353 -1.936 1.00 84.69 84 LEU A N 1
ATOM 574 C CA . LEU A 1 84 ? 0.609 5.447 -1.832 1.00 84.69 84 LEU A CA 1
ATOM 575 C C . LEU A 1 84 ? 0.837 4.322 -0.803 1.00 84.69 84 LEU A C 1
ATOM 577 O O . LEU A 1 84 ? -0.120 3.665 -0.394 1.00 84.69 84 LEU A O 1
ATOM 581 N N . GLY A 1 85 ? 2.093 4.084 -0.414 1.00 74.12 85 GLY A N 1
ATOM 582 C CA . GLY A 1 85 ? 2.499 3.303 0.757 1.00 74.12 85 GLY A CA 1
ATOM 583 C C . GLY A 1 85 ? 2.948 4.235 1.899 1.00 74.12 85 GLY A C 1
ATOM 584 O O . GLY A 1 85 ? 2.962 5.445 1.700 1.00 74.12 85 GLY A O 1
ATOM 585 N N . PRO A 1 86 ? 3.256 3.708 3.101 1.00 58.72 86 PRO A N 1
ATOM 586 C CA . PRO A 1 86 ? 3.517 4.485 4.317 1.00 58.72 86 PRO A CA 1
ATOM 587 C C . PRO A 1 86 ? 4.601 5.559 4.204 1.00 58.72 86 PRO A C 1
ATOM 589 O O . PRO A 1 86 ? 5.570 5.369 3.433 1.00 58.72 86 PRO A O 1
#

Sequence (86 aa):
AAVALAPVAAVAANPYERGPAPTNASIEAARGSFAIASTTVSRSSVSTFGGGTIYYPTDTSAGTFGAVAISPGFTASQSSIAWLGP

Radius of gyration: 19.98 Å; Cα contacts (8 Å, |Δi|>4): 60; chains: 1; bounding box: 63×26×48 Å

Foldseek 3Di:
DDDDDDDDPPDDPDLQDDDDDDDPCQVPDLDHDFDKDKDWFDCVNDDPDRTGMDIDGPDCVSPDHDDDDDDDDDPDDCVVVCSVDD

pLDDT: mean 88.31, std 14.4, range [45.47, 98.38]

InterPro domains:
  IPR029058 Alpha/Beta hydrolase fold [G3DSA:3.40.50.1820] (12-86)
  IPR041127 PET hydrolase/cutinase-like [PF12740] (12-86)

Secondary structure (DSSP, 8-state):
---PPPPPP-PPPPTT--SSPP-HHHHHSSS-SS-EEEEEE-GGG-SSS--EEEEEES--TT-----------TT--GGGGGGG--

Nearest PDB structures (foldseek):
  7w66-assembly1_A  TM=9.840E-01  e=4.952E-07  unidentified
  7ykq-assembly4_D  TM=9.934E-01  e=5.310E-07  Thermomonospora curvata DSM 43183
  8brb-assembly2_B  TM=9.810E-01  e=4.952E-07  unidentified
  7nei-assembly1_A  TM=9.805E-01  e=7.020E-07  unidentified
  8ety-assembly1_A  TM=9.664E-01  e=1.622E-06  synthetic construct

=== Feature glossary ===
A reading guide for the features in this record.

Start from the sequence.

  · Sequence gives the chain of amino acids in standard one-letter code (A=alanine, C=cysteine, …, Y=tyrosine), read N→C. It is the only feature that is directly encoded by the gene; all structural features are derived from the folded form of this sequence.

Fold it, and you get atomic coordinates and the backbone conformation that goes with them.

  · The mmCIF table is the protein's shape written out atom by atom. For each backbone N, Cα, C, and carbonyl O, it records an (x, y, z) coordinate triple in Å plus the residue type, chain letter, and residue number.

  · Backbone dihedral angles. Every residue except chain termini has a φ 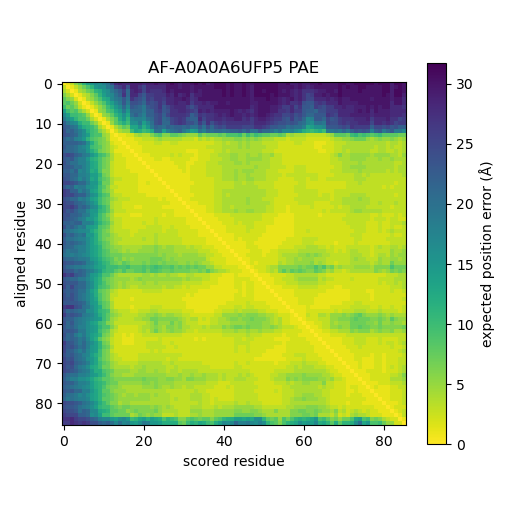(preceding-C → N → Cα → C) and a ψ (N → Cα → C → next-N). They are reported in degrees following the IUPAC sign convention. Secondary structure is essentially a statement about which (φ, ψ) basin each residue occupies.

  · DSSP 8-state secondary structure assigns each residue one of H (α-helix), G (3₁₀-helix), I (π-helix), E (extended β-strand), B (isolated β-bridge), T (hydrogen-bonded turn), S (bend), or '-' (coil). The assignment is computed from backbone hydrogen-bond geometry via the Kabsch–Sander algorithm.

  · P-SEA three-state annotation labels each residue as helix, strand, or coil based purely on the geometry of the Cα trace. It serves as a fallback when the full backbone (and thus DSSP) is unavailable.

Summarize the fold with a handful of shape descriptors and a per-residue structural alphabet.

  · Radius of gyration (Rg) is the root-mean-square distance of Cα atoms from their centroid — a single number for overall size and compactness. A globular domain of N residues has Rg ≈ 2.2·N^0.38 Å; an extended or disordered chain has a much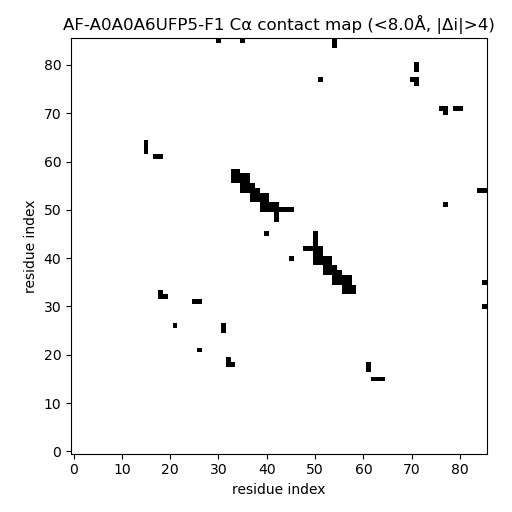 larger Rg. The Cα contact count is the number of residue pairs whose Cα atoms are within 8 Å and are more than four positions apart in sequence — a standard proxy for tertiary packing density. The bounding box is the smallest axis-aligned box enclosing all Cα atoms.

  · Foldseek's 3Di representation compresses backbone geometry into a per-residue letter drawn from a learned twenty-state alphabet. It captures the tertiary interaction pattern around each residue — which residues are packed against it in space, regardless of where they are in sequence.

  · Accessible surface area quantifies burial. A residue with SASA near zero is packed into the hydrophobic core; one with SASA >100 Å² sits on the surface. Computed here via the Shrake–Rupley numerical algorithm with a 1.4 Å probe.

Ask how reliable the model is.

  · For AlphaFold models, the B-factor field carries pLDDT — the model's own estimate of local accuracy on a 0–100 scale. Regions with pLDDT<50 should be treated as essentially unmodeled; they often correspond to intrinsically disordered segments.

  · For experimental (PDB) structures, the B-factor (temperature factor) quantifies the positional spread of each atom in the crystal — a combination of thermal vibration and static disorder — in units of Å². High B-factors mark flexible loops or poorly resolved regions; low B-factors mark the rigid, well-ordered core.

  · PAE(i, j) answers: if I align the predicted and true structures on residue i, how far off (in Å) do I expect residue j to be? A block-diagonal PAE matrix with low values on the blocks and high values off-diagonal is the signature of a multi-domain protein with confidently predicted domains but uncertain inter-domain orientation.

Place it in context: what it resembles, what it is annotated as, and how it looks.

  · Structural nearest neighbors (via Foldseek easy-search vs the PDB). Reported per hit: target PDB id, E-value, and alignment TM-score. A TM-score above ~0.5 is the conventional threshold for 'same fold'.

  · Functional annotations link the protein to curated databases. InterPro entries identify conserved domains and families by matching the sequence against member-database signatures (Pfam, PROSITE, CDD, …). Gene Ontology (GO) terms describe molecular function, biological process, and cellular component in a controlled vocabulary. CATH places the structure in a hierarchical fold classification (Class/Architecture/Topology/Homologous-superfamily). The organism is the source species.

  · Plot images: a contact map (which residues are close in 3D, as an N×N binary image), a Ramachandran scatter (backbone torsion angles, revealing secondary-structure composition at a glance), and — for AlphaFold structures — a PAE heatmap (pairwise prediction confidence).

  · Structure images are PyMOL renders from six orthogonal camera directions. Cartoon representation draws helices as coils and strands as arrows; sticks shows the backbone as bonds; surface shows the solvent-excluded envelope. Rainbow coloring maps sequence position to hue (blue→red, N→C); chain coloring assigns a distinct color per polypeptide.